Protein AF-A0A2R6EJD2-F1 (afdb_monomer_lite)

Sequence (63 aa):
MWEILAPTYRNLSALAVVIGLLGVAYVVVPHPLVQYGTWLLVFAIWMAWFVAAAREWISNADF

Secondary structure (DSSP, 8-state):
-HHHHS--HHHHHHHHHHHHHHHIIIII---HHHHHHHHHHHHHHHHHHHHHHHHHHHHT---

pLDDT: mean 83.82, std 12.74, range [47.28, 96.88]

Foldseek 3Di:
DVVLVPPDPLNVVLVVVLVVQVCCCVPVPVDPVSVVVSVVVNVVSVVVSVVVSVVVVVVPDDD

Radius of gyration: 14.95 Å; chains: 1; bounding box: 38×18×40 Å

Structure (mmCIF, N/CA/C/O backbone):
data_AF-A0A2R6EJD2-F1
#
_entry.id   AF-A0A2R6EJD2-F1
#
loop_
_atom_site.group_PDB
_atom_site.id
_atom_site.type_symbol
_atom_site.label_atom_id
_atom_site.label_alt_id
_atom_site.label_comp_id
_atom_site.label_asym_id
_atom_site.label_entity_id
_atom_site.label_seq_id
_atom_site.pdbx_PDB_ins_code
_atom_site.Cartn_x
_atom_site.Cartn_y
_atom_site.Cartn_z
_atom_site.occupancy
_atom_site.B_iso_or_equiv
_atom_site.auth_seq_id
_atom_site.auth_comp_id
_atom_site.auth_asym_id
_atom_site.auth_atom_id
_atom_site.pdbx_PDB_model_num
ATOM 1 N N . MET A 1 1 ? 9.233 10.385 -18.725 1.00 47.28 1 MET A N 1
ATOM 2 C CA . MET A 1 1 ? 9.022 10.722 -17.292 1.00 47.28 1 MET A CA 1
ATOM 3 C C . MET A 1 1 ? 7.551 10.931 -16.915 1.00 47.28 1 MET A C 1
ATOM 5 O O . MET A 1 1 ? 7.166 10.459 -15.855 1.00 47.28 1 MET A O 1
ATOM 9 N N . TRP A 1 2 ? 6.712 11.555 -17.758 1.00 52.28 2 TRP A N 1
ATOM 10 C CA . TRP A 1 2 ? 5.276 11.751 -17.469 1.00 52.28 2 TRP A CA 1
ATOM 11 C C . TRP A 1 2 ? 4.405 10.485 -17.526 1.00 52.28 2 TRP A C 1
ATOM 13 O O . TRP A 1 2 ? 3.429 10.401 -16.792 1.00 52.28 2 TRP A O 1
ATOM 23 N N . GLU A 1 3 ? 4.769 9.476 -18.320 1.00 55.22 3 GLU A N 1
ATOM 24 C CA . GLU A 1 3 ? 3.986 8.231 -18.445 1.00 55.22 3 GLU A CA 1
ATOM 25 C C . GLU A 1 3 ? 4.013 7.351 -17.184 1.00 55.22 3 GLU A C 1
ATOM 27 O O . GLU A 1 3 ? 3.059 6.631 -16.918 1.00 55.22 3 GLU A O 1
ATOM 32 N N . ILE A 1 4 ? 5.052 7.472 -16.351 1.00 55.19 4 ILE A N 1
ATOM 33 C CA . ILE A 1 4 ? 5.158 6.744 -15.072 1.00 55.19 4 ILE A CA 1
ATOM 34 C C . ILE A 1 4 ? 4.178 7.329 -14.034 1.00 55.19 4 ILE A C 1
ATOM 36 O O . ILE A 1 4 ? 3.642 6.609 -13.189 1.00 55.19 4 ILE A O 1
ATOM 40 N N . LEU A 1 5 ? 3.938 8.646 -14.110 1.00 54.50 5 LEU A N 1
ATOM 41 C CA . LEU A 1 5 ? 3.004 9.386 -13.253 1.00 54.50 5 LEU A CA 1
ATOM 42 C C . LEU A 1 5 ? 1.587 9.465 -13.832 1.00 54.50 5 LEU A C 1
ATOM 44 O O . LEU A 1 5 ? 0.668 9.860 -13.111 1.00 54.50 5 LEU A O 1
ATOM 48 N N . ALA A 1 6 ? 1.388 9.098 -15.100 1.00 54.25 6 ALA A N 1
ATOM 49 C CA . ALA A 1 6 ? 0.053 8.979 -15.663 1.00 54.25 6 ALA A CA 1
ATOM 50 C C . ALA A 1 6 ? -0.745 7.964 -14.819 1.00 54.25 6 ALA A C 1
ATOM 52 O O . ALA A 1 6 ? -0.178 6.960 -14.374 1.00 54.25 6 ALA A O 1
ATOM 53 N N . PRO A 1 7 ? -2.036 8.213 -14.530 1.00 54.81 7 PRO A N 1
ATOM 54 C CA . PRO A 1 7 ? -2.854 7.296 -13.749 1.00 54.81 7 PRO A CA 1
ATOM 55 C C . PRO A 1 7 ? -3.078 5.995 -14.529 1.00 54.81 7 PRO A C 1
ATOM 57 O O . PRO A 1 7 ? -4.082 5.799 -15.204 1.00 54.81 7 PRO A O 1
ATOM 60 N N . THR A 1 8 ? -2.114 5.089 -14.425 1.00 68.00 8 THR A N 1
ATOM 61 C CA . THR A 1 8 ? -2.208 3.717 -14.907 1.00 68.00 8 THR A CA 1
ATOM 62 C C . THR A 1 8 ? -3.133 2.944 -13.974 1.00 68.00 8 THR A C 1
ATOM 64 O O . THR A 1 8 ? -3.149 3.183 -12.763 1.00 68.00 8 THR A O 1
ATOM 67 N N . TYR A 1 9 ? -3.872 1.966 -14.505 1.00 68.81 9 TYR A N 1
ATOM 68 C CA . TYR A 1 9 ? -4.750 1.084 -13.723 1.00 68.81 9 TYR A CA 1
ATOM 69 C C . TYR A 1 9 ? -4.063 0.495 -12.476 1.00 68.81 9 TYR A C 1
ATOM 71 O O . TYR A 1 9 ? -4.710 0.323 -11.449 1.00 68.81 9 TYR A O 1
ATOM 79 N N . ARG A 1 10 ? -2.742 0.262 -12.542 1.00 69.44 10 ARG A N 1
ATOM 80 C CA . ARG A 1 10 ? -1.875 -0.186 -11.436 1.00 69.44 10 ARG A CA 1
ATOM 81 C C . ARG A 1 10 ? -1.777 0.818 -10.278 1.00 69.44 10 ARG A C 1
ATOM 83 O O . ARG A 1 10 ? -1.747 0.410 -9.123 1.00 69.44 10 ARG A O 1
ATOM 90 N N . ASN A 1 11 ? -1.717 2.115 -10.574 1.00 74.69 11 ASN A N 1
ATOM 91 C CA . ASN A 1 11 ? -1.596 3.169 -9.562 1.00 74.69 11 ASN A CA 1
ATOM 92 C C . ASN A 1 11 ? -2.941 3.359 -8.849 1.00 74.69 11 ASN A C 1
ATOM 94 O O . ASN A 1 11 ? -2.999 3.437 -7.624 1.00 74.69 11 ASN A O 1
ATOM 98 N N . LEU A 1 12 ? -4.030 3.363 -9.625 1.00 77.81 12 LEU A N 1
ATOM 99 C CA . LEU A 1 12 ? -5.393 3.482 -9.109 1.00 77.81 12 LEU A CA 1
ATOM 100 C C . LEU A 1 12 ? -5.814 2.256 -8.291 1.00 77.81 12 LEU A C 1
ATOM 102 O O . LEU A 1 12 ? -6.420 2.416 -7.234 1.00 77.81 12 LEU A O 1
ATOM 106 N N . SER A 1 13 ? -5.465 1.044 -8.735 1.00 79.31 13 SER A N 1
ATOM 107 C CA . SER A 1 13 ? -5.772 -0.178 -7.988 1.00 79.31 13 SER A CA 1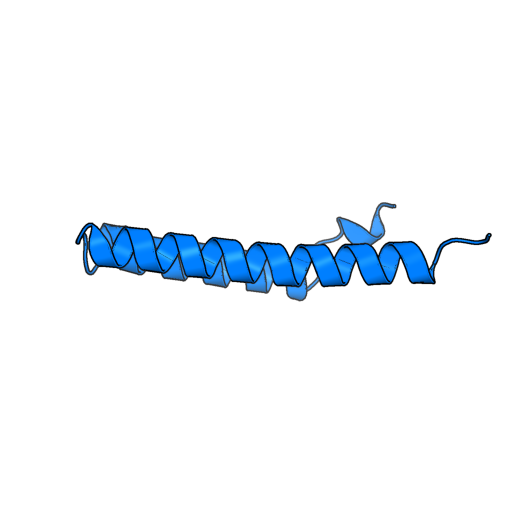
ATOM 108 C C . SER A 1 13 ? -4.990 -0.259 -6.678 1.00 79.31 13 SER A C 1
ATOM 110 O O . SER A 1 13 ? -5.582 -0.568 -5.648 1.00 79.31 13 SER A O 1
ATOM 112 N N . ALA A 1 14 ? -3.700 0.095 -6.676 1.00 81.19 14 ALA A N 1
ATOM 113 C CA . ALA A 1 14 ? -2.904 0.157 -5.451 1.00 81.19 14 ALA A CA 1
ATOM 114 C C . ALA A 1 14 ? -3.491 1.162 -4.445 1.00 81.19 14 ALA A C 1
ATOM 116 O O . ALA A 1 14 ? -3.659 0.829 -3.273 1.00 81.19 14 ALA A O 1
ATOM 117 N N . LEU A 1 15 ? -3.879 2.357 -4.909 1.00 82.50 15 LEU A N 1
ATOM 118 C CA . LEU A 1 15 ? -4.509 3.373 -4.064 1.00 82.50 15 LEU A CA 1
ATOM 119 C C . LEU A 1 15 ? -5.847 2.883 -3.486 1.00 82.50 15 LEU A C 1
ATOM 121 O O . LEU A 1 15 ? -6.083 3.009 -2.286 1.00 82.50 15 LEU A O 1
ATOM 125 N N . ALA A 1 16 ? -6.703 2.286 -4.321 1.00 86.62 16 ALA A N 1
ATOM 126 C CA . ALA A 1 16 ? -8.002 1.766 -3.899 1.00 86.62 16 ALA A CA 1
ATOM 127 C C . ALA A 1 16 ? -7.867 0.656 -2.844 1.00 86.62 16 ALA A C 1
ATOM 129 O O . ALA A 1 16 ? -8.596 0.656 -1.852 1.00 86.62 16 ALA A O 1
ATOM 130 N N . VAL A 1 17 ? -6.904 -0.255 -3.018 1.00 87.81 17 VAL A N 1
ATOM 131 C CA . VAL A 1 17 ? -6.635 -1.329 -2.052 1.00 87.81 17 VAL A CA 1
ATOM 132 C C . VAL A 1 17 ? -6.144 -0.760 -0.721 1.00 87.81 17 VAL A C 1
ATOM 134 O O . VAL A 1 17 ? -6.638 -1.170 0.326 1.00 87.81 17 VAL A O 1
ATOM 137 N N . VAL A 1 18 ? -5.227 0.213 -0.739 1.00 90.75 18 VAL A N 1
ATOM 138 C CA . VAL A 1 18 ? -4.728 0.862 0.487 1.00 90.75 18 VAL A CA 1
ATOM 139 C C . VAL A 1 18 ? -5.856 1.573 1.236 1.00 90.75 18 VAL A C 1
ATOM 141 O O . VAL A 1 18 ? -5.990 1.394 2.445 1.00 90.75 18 VAL A O 1
ATOM 144 N N . ILE A 1 19 ? -6.705 2.327 0.531 1.00 91.88 19 ILE A N 1
ATOM 145 C CA . ILE A 1 19 ? -7.852 3.016 1.141 1.00 91.88 19 ILE A CA 1
ATOM 146 C C . ILE A 1 19 ? -8.821 2.006 1.766 1.00 91.88 19 ILE A C 1
ATOM 148 O O . ILE A 1 19 ? -9.249 2.198 2.903 1.00 91.88 19 ILE A O 1
ATOM 152 N N . GLY A 1 20 ? -9.137 0.915 1.062 1.00 90.25 20 GLY A N 1
ATOM 153 C CA . GLY A 1 20 ? -10.013 -0.138 1.581 1.00 90.25 20 GLY A CA 1
ATOM 154 C C . GLY A 1 20 ? -9.451 -0.804 2.839 1.00 90.25 20 GLY A C 1
ATOM 155 O O . GLY A 1 20 ? -10.157 -0.942 3.837 1.00 90.25 20 GLY A O 1
ATOM 156 N N . LEU A 1 21 ? -8.164 -1.154 2.818 1.00 89.44 21 LEU A N 1
ATOM 157 C CA . LEU A 1 21 ? -7.453 -1.754 3.947 1.00 89.44 21 LEU A CA 1
ATOM 158 C C . LEU A 1 21 ? -7.455 -0.842 5.182 1.00 89.44 21 LEU A C 1
ATOM 160 O O . LEU A 1 21 ? -7.793 -1.287 6.280 1.00 89.44 21 LEU A O 1
ATOM 164 N N . LEU A 1 22 ? -7.148 0.444 5.004 1.00 90.94 22 LEU A N 1
ATOM 165 C CA . LEU A 1 22 ? -7.192 1.425 6.091 1.00 90.94 22 LEU A CA 1
ATOM 166 C C . LEU A 1 22 ? -8.624 1.639 6.599 1.00 90.94 22 LEU A C 1
ATOM 168 O O . LEU A 1 22 ? -8.840 1.706 7.807 1.00 90.94 22 LEU A O 1
ATOM 172 N N . GLY A 1 23 ? -9.614 1.674 5.705 1.00 91.44 23 GLY A N 1
ATOM 173 C CA . GLY A 1 23 ? -11.024 1.748 6.080 1.00 91.44 23 GLY A CA 1
ATOM 174 C C . GLY A 1 23 ? -11.435 0.600 7.003 1.00 91.44 23 GLY A C 1
ATOM 175 O O . GLY A 1 23 ? -12.007 0.834 8.065 1.00 91.44 23 GLY A O 1
ATOM 176 N N . VAL A 1 24 ? -11.073 -0.640 6.662 1.00 89.81 24 VAL A N 1
ATOM 177 C CA . VAL A 1 24 ? -11.352 -1.807 7.516 1.00 89.81 24 VAL A CA 1
ATOM 178 C C . VAL A 1 24 ? -10.644 -1.687 8.870 1.00 89.81 24 VAL A C 1
ATOM 180 O O . VAL A 1 24 ? -11.272 -1.895 9.909 1.00 89.81 24 VAL A O 1
ATOM 183 N N . ALA A 1 25 ? -9.365 -1.309 8.877 1.00 93.25 25 ALA A N 1
ATOM 184 C CA . ALA A 1 25 ? -8.543 -1.273 10.087 1.00 93.25 25 ALA A CA 1
ATOM 185 C C . ALA A 1 25 ? -8.913 -0.165 11.083 1.00 93.25 25 ALA A C 1
ATOM 187 O O . ALA A 1 25 ? -8.666 -0.311 12.280 1.00 93.25 25 ALA A O 1
ATOM 188 N N . TYR A 1 26 ? -9.468 0.951 10.607 1.00 91.44 26 TYR A N 1
ATOM 189 C CA . TYR A 1 26 ? -9.816 2.091 11.459 1.00 91.44 26 TYR A CA 1
ATOM 190 C C . TYR A 1 26 ? -11.319 2.232 11.715 1.00 91.44 26 TYR A C 1
ATOM 192 O O . TYR A 1 26 ? -11.688 2.761 12.760 1.00 91.44 26 TYR A O 1
ATOM 200 N N . VAL A 1 27 ? -12.183 1.754 10.812 1.00 95.31 27 VAL A N 1
ATOM 201 C CA . VAL A 1 27 ? -13.645 1.904 10.942 1.00 95.31 27 VAL A CA 1
ATOM 202 C C . VAL A 1 27 ? -14.318 0.611 11.393 1.00 95.31 27 VAL A C 1
ATOM 204 O O . VAL A 1 27 ? -15.184 0.650 12.261 1.00 95.31 27 VAL A O 1
ATOM 207 N N . VAL A 1 28 ? -13.937 -0.536 10.821 1.00 94.06 28 VAL A N 1
ATOM 208 C CA . VAL A 1 28 ? -14.641 -1.808 11.064 1.00 94.06 28 VAL A CA 1
ATOM 209 C C . VAL A 1 28 ? -14.066 -2.543 12.273 1.00 94.06 28 VAL A C 1
ATOM 211 O O . VAL A 1 28 ? -14.818 -2.998 13.129 1.00 94.06 28 VAL A O 1
ATOM 214 N N . VAL A 1 29 ? -12.736 -2.650 12.365 1.00 90.88 29 VAL A N 1
ATOM 215 C CA . VAL A 1 29 ? -12.053 -3.349 13.467 1.00 90.88 29 VAL A CA 1
ATOM 216 C C . VAL A 1 29 ? -10.884 -2.500 13.988 1.00 90.88 29 VAL A C 1
ATOM 218 O O . VAL A 1 29 ? -9.733 -2.775 13.640 1.00 90.88 29 VAL A O 1
ATOM 221 N N . PRO A 1 30 ? -11.142 -1.479 14.833 1.00 86.75 30 PRO A N 1
AT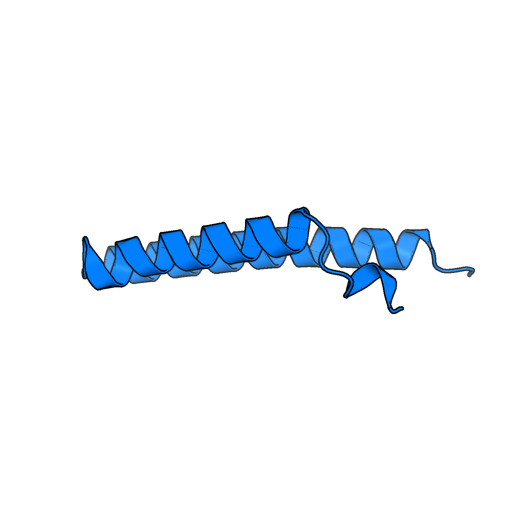OM 222 C CA . PRO A 1 30 ? -10.129 -0.554 15.350 1.00 86.75 30 PRO A CA 1
ATOM 223 C C . PRO A 1 30 ? -9.260 -1.187 16.452 1.00 86.75 30 PRO A C 1
ATOM 225 O O . PRO A 1 30 ? -9.174 -0.694 17.574 1.00 86.75 30 PRO A O 1
ATOM 228 N N . HIS A 1 31 ? -8.612 -2.308 16.138 1.00 91.62 31 HIS A N 1
ATOM 229 C CA . HIS A 1 31 ? -7.720 -3.025 17.041 1.00 91.62 31 HIS A CA 1
ATOM 230 C C . HIS A 1 31 ? -6.249 -2.751 16.674 1.00 91.62 31 HIS A C 1
ATOM 232 O O . HIS A 1 31 ? -5.890 -2.890 15.501 1.00 91.62 31 HIS A O 1
ATOM 238 N N . PRO A 1 32 ? -5.355 -2.448 17.638 1.00 92.88 32 PRO A N 1
ATOM 239 C CA . PRO A 1 32 ? -3.957 -2.102 17.353 1.00 92.88 32 PRO A CA 1
ATOM 240 C C . PRO A 1 32 ? -3.203 -3.149 16.521 1.00 92.88 32 PRO A C 1
ATOM 242 O O . PRO A 1 32 ? -2.461 -2.801 15.606 1.00 92.88 32 PRO A O 1
ATOM 245 N N . LEU A 1 33 ? -3.438 -4.443 16.779 1.00 94.62 33 LEU A N 1
ATOM 246 C CA . LEU A 1 33 ? -2.832 -5.521 15.981 1.00 94.62 33 LEU A CA 1
ATOM 247 C C . L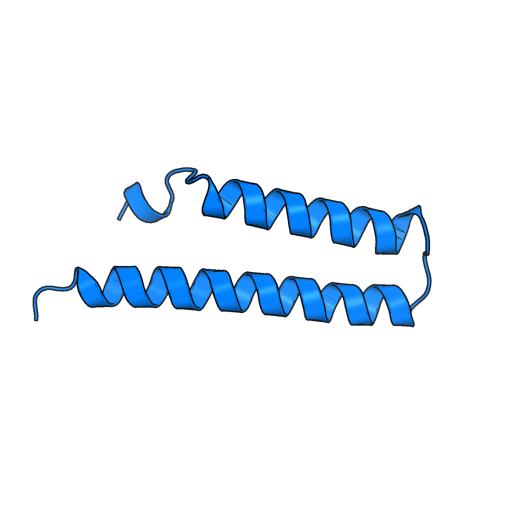EU A 1 33 ? -3.322 -5.532 14.525 1.00 94.62 33 LEU A C 1
ATOM 249 O O . LEU A 1 33 ? -2.536 -5.803 13.621 1.00 94.62 33 LEU A O 1
ATOM 253 N N . VAL A 1 34 ? -4.600 -5.213 14.289 1.00 92.44 34 VAL A N 1
ATOM 254 C CA . VAL A 1 34 ? -5.169 -5.140 12.935 1.00 92.44 34 VAL A CA 1
ATOM 255 C C . VAL A 1 34 ? -4.579 -3.946 12.194 1.00 92.44 34 VAL A C 1
ATOM 257 O O . VAL A 1 34 ? -4.173 -4.091 11.046 1.00 92.44 34 VAL A O 1
ATOM 260 N N . GLN A 1 35 ? -4.445 -2.792 12.851 1.00 92.06 35 GLN A N 1
ATOM 261 C CA . GLN A 1 35 ? -3.803 -1.611 12.266 1.00 92.06 35 GLN A CA 1
ATOM 262 C C . GLN A 1 35 ? -2.337 -1.874 11.919 1.00 92.06 35 GLN A C 1
ATOM 264 O O . GLN A 1 35 ? -1.907 -1.553 10.815 1.00 92.06 35 GLN A O 1
ATOM 269 N N . TYR A 1 36 ? -1.583 -2.515 12.816 1.00 95.44 36 TYR A N 1
ATOM 270 C CA . TYR A 1 36 ? -0.193 -2.883 12.552 1.00 95.44 36 TYR A CA 1
ATOM 271 C C . TYR A 1 36 ? -0.075 -3.835 11.353 1.00 95.44 36 TYR A C 1
ATOM 273 O O . TYR A 1 36 ? 0.671 -3.557 10.415 1.00 95.44 36 TYR A O 1
ATOM 281 N N . GLY A 1 37 ? -0.870 -4.911 11.328 1.00 95.25 37 GLY A N 1
ATOM 282 C CA . GLY A 1 37 ? -0.908 -5.840 10.194 1.00 95.25 37 GLY A CA 1
ATOM 283 C C . GLY A 1 37 ? -1.318 -5.157 8.887 1.00 95.25 37 GLY A C 1
ATOM 284 O O . GLY A 1 37 ? -0.737 -5.414 7.836 1.00 95.25 37 GLY A O 1
ATOM 285 N N . THR A 1 38 ? -2.259 -4.219 8.957 1.00 95.44 38 THR A N 1
ATOM 286 C CA . THR A 1 38 ? -2.698 -3.419 7.808 1.00 95.44 38 THR A CA 1
ATOM 287 C C . THR A 1 38 ? -1.567 -2.548 7.275 1.00 95.44 38 THR A C 1
ATOM 289 O O . THR A 1 38 ? -1.343 -2.516 6.069 1.00 95.44 38 THR A O 1
ATOM 292 N N . TRP A 1 39 ? -0.797 -1.897 8.147 1.00 94.56 39 TRP A N 1
ATOM 293 C CA . TRP A 1 39 ? 0.362 -1.110 7.731 1.00 94.56 39 TRP A CA 1
ATOM 294 C C . TRP A 1 39 ? 1.459 -1.962 7.088 1.00 94.56 39 TRP A C 1
ATOM 296 O O . TRP A 1 39 ? 2.062 -1.520 6.110 1.00 94.56 39 TRP A O 1
ATOM 306 N N . LEU A 1 40 ? 1.672 -3.197 7.554 1.00 96.88 40 LEU A N 1
ATOM 307 C CA . LEU A 1 40 ? 2.579 -4.139 6.888 1.00 96.88 40 LEU A CA 1
ATOM 308 C C . LEU A 1 40 ? 2.099 -4.496 5.471 1.00 96.88 40 LEU A C 1
ATOM 310 O O . LEU A 1 40 ? 2.907 -4.544 4.543 1.00 96.88 40 LEU A O 1
ATOM 314 N N . LEU A 1 41 ? 0.791 -4.699 5.279 1.00 94.19 41 LEU A N 1
ATOM 315 C CA . LEU A 1 41 ? 0.207 -4.953 3.957 1.00 94.19 41 LEU A CA 1
ATOM 316 C C . LEU A 1 41 ? 0.338 -3.739 3.031 1.00 94.19 41 LEU A C 1
ATOM 318 O O . LEU A 1 41 ? 0.745 -3.887 1.880 1.00 94.19 41 LEU A O 1
ATOM 322 N N . VAL A 1 42 ? 0.046 -2.538 3.536 1.00 92.31 42 VAL A N 1
ATOM 323 C CA . VAL A 1 42 ? 0.223 -1.279 2.795 1.00 92.31 42 VAL A CA 1
ATOM 324 C C . VAL A 1 42 ? 1.680 -1.111 2.366 1.00 92.31 42 VAL A C 1
ATOM 326 O O . VAL A 1 42 ? 1.947 -0.806 1.204 1.00 92.31 42 VAL A O 1
ATOM 329 N N . PHE A 1 43 ? 2.626 -1.375 3.269 1.00 91.75 43 PHE A N 1
ATOM 330 C CA . PHE A 1 43 ? 4.052 -1.346 2.960 1.00 91.75 43 PHE A CA 1
ATOM 331 C C . PHE A 1 43 ? 4.423 -2.352 1.861 1.00 91.75 43 PHE A C 1
ATOM 333 O O . PHE A 1 43 ? 5.106 -1.988 0.906 1.00 91.75 43 PHE A O 1
ATOM 340 N N . ALA A 1 44 ? 3.936 -3.593 1.937 1.00 93.50 44 ALA A N 1
ATOM 341 C CA . ALA A 1 44 ? 4.204 -4.613 0.923 1.00 93.50 44 ALA A CA 1
ATOM 342 C C . ALA A 1 44 ? 3.658 -4.227 -0.465 1.00 93.50 44 ALA A C 1
ATOM 344 O O . ALA A 1 44 ? 4.351 -4.399 -1.470 1.00 93.50 44 ALA A O 1
ATOM 345 N N . ILE A 1 45 ? 2.449 -3.656 -0.528 1.00 88.62 45 ILE A N 1
ATOM 346 C CA . ILE A 1 45 ? 1.851 -3.144 -1.773 1.00 88.62 45 ILE A CA 1
ATOM 347 C C . ILE A 1 45 ? 2.719 -2.028 -2.359 1.00 88.62 45 ILE A C 1
ATOM 349 O O . ILE A 1 45 ? 3.013 -2.030 -3.556 1.00 88.62 45 ILE A O 1
ATOM 353 N N . TRP A 1 46 ? 3.160 -1.095 -1.513 1.00 87.69 46 TRP A N 1
ATOM 354 C CA . TRP A 1 46 ? 4.021 0.004 -1.933 1.00 87.69 46 TRP A CA 1
ATOM 355 C C . TRP A 1 46 ? 5.370 -0.498 -2.461 1.00 87.69 46 TRP A C 1
ATOM 357 O O . TRP A 1 46 ? 5.812 -0.066 -3.523 1.00 87.69 46 TRP A O 1
ATOM 367 N N . MET A 1 47 ? 5.982 -1.476 -1.787 1.00 91.25 47 MET A N 1
ATOM 368 C CA . MET A 1 47 ? 7.228 -2.102 -2.233 1.00 91.25 47 MET A CA 1
ATOM 369 C C . MET A 1 47 ? 7.072 -2.806 -3.583 1.00 91.25 47 MET A C 1
ATOM 371 O O . MET A 1 47 ? 7.913 -2.634 -4.462 1.00 91.25 47 MET A O 1
ATOM 375 N N . ALA A 1 48 ? 5.987 -3.558 -3.783 1.00 87.56 48 ALA A N 1
ATOM 376 C CA . ALA A 1 48 ? 5.718 -4.222 -5.057 1.00 87.56 48 ALA A CA 1
ATOM 377 C C . ALA A 1 48 ? 5.549 -3.209 -6.200 1.00 87.56 48 ALA A C 1
ATOM 379 O O . ALA A 1 48 ? 6.099 -3.395 -7.289 1.00 87.56 48 ALA A O 1
ATOM 380 N N . TRP A 1 49 ? 4.833 -2.112 -5.941 1.00 85.19 49 TRP A N 1
ATOM 381 C CA . TRP A 1 49 ? 4.691 -1.019 -6.897 1.00 85.19 49 TRP A CA 1
ATOM 382 C C . TRP A 1 49 ? 6.037 -0.356 -7.214 1.00 85.19 49 TRP A C 1
ATOM 384 O O . TRP A 1 49 ? 6.375 -0.190 -8.386 1.00 85.19 49 TRP A O 1
ATOM 394 N N . PHE A 1 50 ? 6.825 -0.035 -6.183 1.00 85.88 50 PHE A N 1
ATOM 395 C CA . PHE A 1 50 ? 8.134 0.601 -6.316 1.00 85.88 50 PHE A CA 1
ATOM 396 C C . PHE A 1 50 ? 9.094 -0.254 -7.145 1.00 85.88 50 PHE A C 1
ATOM 398 O O . PHE A 1 50 ? 9.723 0.250 -8.070 1.00 85.88 50 PHE A O 1
ATOM 405 N N . VAL A 1 51 ? 9.162 -1.561 -6.874 1.00 91.81 51 VAL A N 1
ATOM 406 C CA . VAL A 1 51 ? 10.000 -2.497 -7.637 1.00 91.81 51 VAL A CA 1
ATOM 407 C C . VAL A 1 51 ? 9.565 -2.559 -9.100 1.00 91.81 51 VAL A C 1
ATOM 409 O O . VAL A 1 51 ? 10.413 -2.551 -9.991 1.00 91.81 51 VAL A O 1
ATOM 412 N N . ALA A 1 52 ? 8.259 -2.585 -9.372 1.00 87.06 52 ALA A N 1
ATOM 413 C CA . ALA A 1 52 ? 7.754 -2.593 -10.740 1.00 87.06 52 ALA A CA 1
ATOM 414 C C . ALA A 1 52 ? 8.109 -1.299 -11.493 1.00 87.06 52 ALA A C 1
ATOM 416 O O . ALA A 1 52 ? 8.547 -1.368 -12.640 1.00 87.06 52 ALA A O 1
ATOM 417 N N . ALA A 1 53 ? 7.973 -0.142 -10.840 1.00 85.56 53 ALA A N 1
ATOM 418 C CA . ALA A 1 53 ? 8.350 1.151 -11.404 1.00 85.56 53 ALA A CA 1
ATOM 419 C C . ALA A 1 53 ? 9.867 1.262 -11.631 1.00 85.56 53 ALA A C 1
ATOM 421 O O . ALA A 1 53 ? 10.304 1.719 -12.684 1.00 85.56 53 ALA A O 1
AT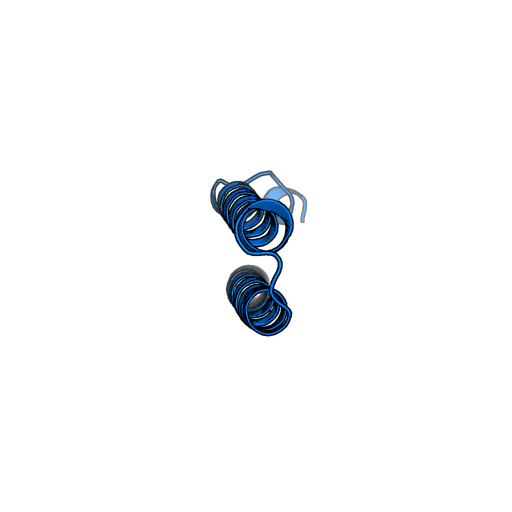OM 422 N N . ALA A 1 54 ? 10.679 0.794 -10.679 1.00 87.31 54 ALA A N 1
ATOM 423 C CA . ALA A 1 54 ? 12.132 0.777 -10.802 1.00 87.31 54 ALA A CA 1
ATOM 424 C C . ALA A 1 54 ? 12.590 -0.128 -11.953 1.00 87.31 54 ALA A C 1
ATOM 426 O O . ALA A 1 54 ? 13.421 0.279 -12.759 1.00 87.31 54 ALA A O 1
ATOM 427 N N . ARG A 1 55 ? 12.009 -1.330 -12.080 1.00 90.31 55 ARG A N 1
ATOM 428 C CA . ARG A 1 55 ? 12.287 -2.246 -13.196 1.00 90.31 55 ARG A CA 1
ATOM 429 C C . ARG A 1 55 ? 12.007 -1.582 -14.542 1.00 90.31 55 ARG A C 1
ATOM 431 O O . ARG A 1 55 ? 12.830 -1.674 -15.443 1.00 90.31 55 ARG A O 1
ATOM 438 N N . GLU A 1 56 ? 10.850 -0.943 -14.662 1.00 86.56 56 GLU A N 1
ATOM 439 C CA . GLU A 1 56 ? 10.414 -0.253 -15.876 1.00 86.56 56 GLU A CA 1
ATOM 440 C C . GLU A 1 56 ? 11.321 0.936 -16.219 1.00 86.56 56 GLU A C 1
ATOM 442 O O . GLU A 1 56 ? 11.657 1.150 -17.383 1.00 86.56 56 GLU A O 1
ATOM 447 N N . TRP A 1 57 ? 11.781 1.677 -15.208 1.00 85.56 57 TRP A N 1
ATOM 448 C CA . TRP A 1 57 ? 12.757 2.748 -15.392 1.00 85.56 57 TRP A CA 1
ATOM 449 C C . TRP A 1 57 ? 14.103 2.212 -15.902 1.00 85.56 57 TRP A C 1
ATOM 451 O O . TRP A 1 57 ? 14.619 2.732 -16.886 1.00 85.56 57 TRP A O 1
ATOM 461 N N . ILE A 1 58 ? 14.628 1.138 -15.295 1.00 90.44 58 ILE A N 1
ATOM 462 C CA . ILE A 1 58 ? 15.892 0.506 -15.712 1.00 90.44 58 ILE A CA 1
ATOM 463 C C . ILE A 1 58 ? 15.790 -0.032 -17.142 1.00 90.44 58 ILE A C 1
ATOM 465 O O . ILE A 1 58 ? 16.713 0.150 -17.925 1.00 90.44 58 ILE A O 1
ATOM 469 N N . SER A 1 59 ? 14.682 -0.685 -17.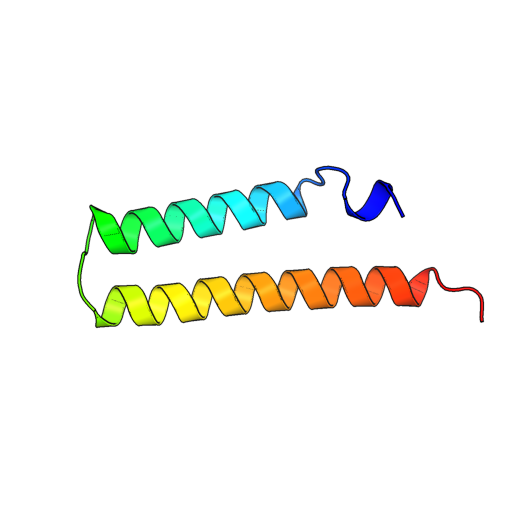507 1.00 88.25 59 SER A N 1
ATOM 470 C CA . SER A 1 59 ? 14.535 -1.286 -18.840 1.00 88.25 59 SER A CA 1
ATOM 471 C C . SER A 1 59 ? 14.471 -0.273 -19.983 1.00 88.25 59 SER A C 1
ATOM 473 O O . SER A 1 59 ? 14.694 -0.653 -21.125 1.00 88.25 59 SER A O 1
ATOM 475 N N . ASN A 1 60 ? 14.131 0.982 -19.686 1.00 86.06 60 ASN A N 1
ATOM 476 C CA . ASN A 1 60 ? 14.055 2.068 -20.666 1.00 86.06 60 ASN A CA 1
ATOM 477 C C . ASN A 1 60 ? 15.288 2.981 -20.636 1.00 86.06 60 ASN A C 1
ATOM 479 O O . ASN A 1 60 ? 15.294 4.018 -21.294 1.00 86.06 60 ASN A O 1
ATOM 483 N N . ALA A 1 61 ? 16.291 2.666 -19.818 1.00 83.56 61 ALA A N 1
ATOM 484 C CA . ALA A 1 61 ? 17.481 3.483 -19.719 1.00 83.56 61 ALA A CA 1
ATOM 485 C C . ALA A 1 61 ? 18.499 3.062 -20.791 1.00 83.56 61 ALA A C 1
ATOM 487 O O . ALA A 1 61 ? 18.935 1.914 -20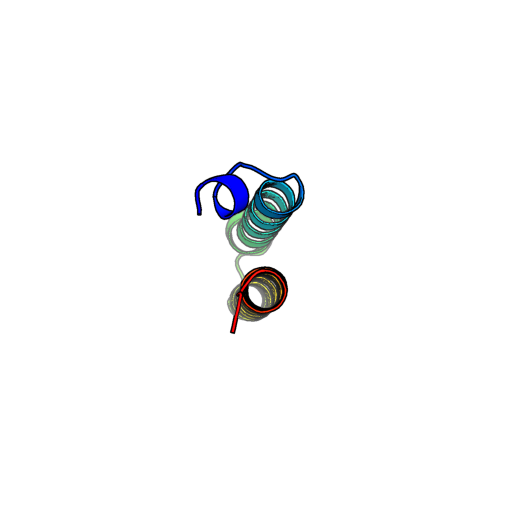.825 1.00 83.56 61 ALA A O 1
ATOM 488 N N . ASP A 1 62 ? 18.861 4.009 -21.657 1.00 70.25 62 ASP A N 1
ATOM 489 C CA . ASP A 1 62 ? 19.889 3.840 -22.685 1.00 70.25 62 ASP A CA 1
ATOM 490 C C . ASP A 1 62 ? 21.275 4.063 -22.057 1.00 70.25 62 ASP A C 1
ATOM 492 O O . ASP A 1 62 ? 21.756 5.197 -21.973 1.00 70.25 62 ASP A O 1
ATOM 496 N N . PHE A 1 63 ? 21.906 2.996 -21.573 1.00 72.62 63 PHE A N 1
ATOM 497 C CA . PHE A 1 63 ? 23.320 2.978 -21.186 1.00 72.62 63 PHE A CA 1
ATOM 498 C C . PHE A 1 63 ? 24.055 1.796 -21.811 1.00 72.62 63 PHE A C 1
ATOM 500 O O . PHE A 1 63 ? 23.421 0.735 -22.013 1.00 72.62 63 PHE A O 1
#